Protein AF-A0AAV6C704-F1 (afdb_monomer)

Secondary structure (DSSP, 8-state):
-HHHHHHHHHHHHHHHHHHHHHHHHTTSTTPPPPPPSS----GGG-PPP-TTHHHHHHHHHHHHHHHHHHHHHHHHHTT-

Solvent-accessible surface area (backbone atoms only — not comparable to full-atom values): 4914 Å² total; per-residue (Å²): 117,64,69,60,53,52,52,49,51,54,48,50,51,53,50,51,54,49,52,50,51,50,61,72,36,45,50,39,97,88,40,70,54,71,77,73,97,63,90,70,81,57,78,86,73,67,72,77,80,72,88,54,55,68,58,52,54,53,49,52,52,51,55,48,54,50,51,52,51,52,50,52,53,51,56,64,64,70,74,113

Sequence (80 aa):
VQDLQDMHNDFRQKVDDGLQKLSQNAGQNGMPAAPPAGQQPNAAGQATPDTNAAAQVQSQQQDANQAESDVNQAASSGNQ

Mean predicted aligned error: 16.32 Å

Foldseek 3Di:
DVVVVVVVVVVVVVVVVVVVVCQVCQVHPPHDHDDPPDDDPDPVVDDDDDPCVVVVVVVVVVVVVVVVVVVVVVVVVVPD

Radius of gyration: 34.57 Å; Cα contacts (8 Å, |Δi|>4): 9; chains: 1; bounding b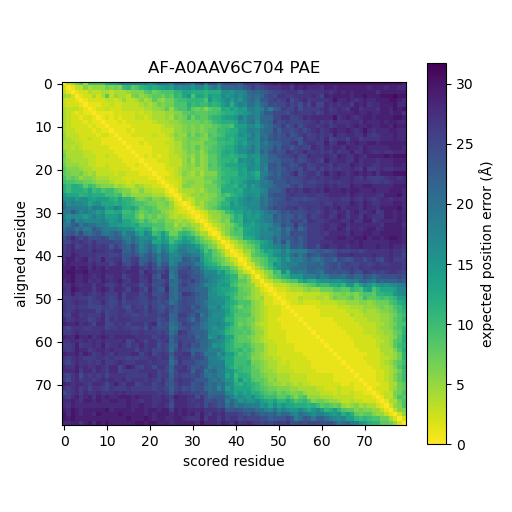ox: 58×23×95 Å

pLDDT: mean 81.53, std 12.79, range [46.0, 97.0]

Structure (mmCIF, N/CA/C/O backbone):
data_AF-A0AAV6C704-F1
#
_entry.id   AF-A0AAV6C704-F1
#
loop_
_atom_site.group_PDB
_atom_site.id
_atom_site.type_symbol
_atom_site.label_atom_id
_atom_site.label_alt_id
_atom_site.label_comp_id
_atom_site.label_asym_id
_atom_site.label_entity_id
_atom_site.label_seq_id
_atom_site.pdbx_PDB_ins_code
_atom_site.Cartn_x
_atom_site.Cartn_y
_atom_site.Cartn_z
_atom_site.occupancy
_atom_site.B_iso_or_equiv
_atom_site.auth_seq_id
_atom_site.auth_comp_id
_atom_site.auth_asym_id
_atom_site.auth_atom_id
_atom_site.pdbx_PDB_model_num
ATOM 1 N N . VAL A 1 1 ? -7.536 -10.236 -47.939 1.00 65.56 1 VAL A N 1
ATOM 2 C CA . VAL A 1 1 ? -7.160 -10.701 -46.577 1.00 65.56 1 VAL A CA 1
ATOM 3 C C . VAL A 1 1 ? -5.647 -10.790 -46.356 1.00 65.56 1 VAL A C 1
ATOM 5 O O . VAL A 1 1 ? -5.249 -10.886 -45.204 1.00 65.56 1 VAL A O 1
ATOM 8 N N . GLN A 1 2 ? -4.811 -10.739 -47.406 1.00 77.12 2 GLN A N 1
ATOM 9 C CA . GLN A 1 2 ? -3.345 -10.691 -47.284 1.00 77.12 2 GLN A CA 1
ATOM 10 C C . GLN A 1 2 ? -2.866 -9.350 -46.701 1.00 77.12 2 GLN A C 1
ATOM 12 O O . GLN A 1 2 ? -2.224 -9.344 -45.661 1.00 77.12 2 GLN A O 1
ATOM 17 N N . ASP A 1 3 ? -3.348 -8.226 -47.238 1.00 81.38 3 ASP A N 1
ATOM 18 C CA . ASP A 1 3 ? -2.970 -6.877 -46.776 1.00 81.38 3 ASP A CA 1
ATOM 19 C C . ASP A 1 3 ? -3.261 -6.619 -45.286 1.00 81.38 3 ASP A C 1
ATOM 21 O O . ASP A 1 3 ? -2.543 -5.886 -44.615 1.00 81.38 3 ASP A O 1
ATOM 25 N N . LEU A 1 4 ? -4.311 -7.240 -44.734 1.00 86.25 4 LEU A N 1
ATOM 26 C CA . LEU A 1 4 ? -4.635 -7.140 -43.305 1.00 86.25 4 LEU A CA 1
ATOM 27 C C . LEU A 1 4 ? -3.637 -7.906 -42.431 1.00 86.25 4 LEU A C 1
ATOM 29 O O . LEU A 1 4 ? -3.323 -7.463 -41.329 1.00 86.25 4 LEU A O 1
ATOM 33 N N . GLN A 1 5 ? -3.157 -9.055 -42.911 1.00 88.38 5 GLN A N 1
ATOM 34 C CA . GLN A 1 5 ? -2.133 -9.831 -42.215 1.00 88.38 5 GLN A CA 1
ATOM 35 C C . GLN A 1 5 ? -0.798 -9.093 -42.257 1.00 88.38 5 GLN A C 1
ATOM 37 O O . GLN A 1 5 ? -0.130 -9.001 -41.230 1.00 88.38 5 GLN A O 1
ATOM 42 N N . ASP A 1 6 ? -0.470 -8.489 -43.397 1.00 87.56 6 ASP A N 1
ATOM 43 C CA . ASP A 1 6 ? 0.747 -7.697 -43.559 1.00 87.56 6 ASP A CA 1
ATOM 44 C C . ASP A 1 6 ? 0.711 -6.449 -42.658 1.00 87.56 6 ASP A C 1
ATOM 46 O O . ASP A 1 6 ? 1.637 -6.230 -41.881 1.00 87.56 6 ASP A O 1
ATOM 50 N N . MET A 1 7 ? -0.405 -5.706 -42.623 1.00 90.81 7 MET A N 1
ATOM 51 C CA . MET A 1 7 ? -0.571 -4.568 -41.701 1.00 90.81 7 MET A CA 1
ATOM 52 C C . MET A 1 7 ? -0.500 -4.970 -40.225 1.00 90.81 7 MET A C 1
ATOM 54 O O . MET A 1 7 ? 0.024 -4.222 -39.401 1.00 90.81 7 MET A O 1
ATOM 58 N N . HIS A 1 8 ? -1.037 -6.135 -39.869 1.00 89.00 8 HIS A N 1
ATOM 59 C CA . HIS A 1 8 ? -0.989 -6.632 -38.498 1.00 89.00 8 HIS A CA 1
ATOM 60 C C . HIS A 1 8 ? 0.430 -7.050 -38.088 1.00 89.00 8 HIS A C 1
ATOM 62 O O . HIS A 1 8 ? 0.847 -6.789 -36.957 1.00 89.00 8 HIS A O 1
ATOM 68 N N . ASN A 1 9 ? 1.184 -7.658 -39.004 1.00 89.75 9 ASN A N 1
ATOM 69 C CA . ASN A 1 9 ? 2.582 -8.010 -38.777 1.00 89.75 9 ASN A CA 1
ATOM 70 C C . ASN A 1 9 ? 3.447 -6.750 -38.634 1.00 89.75 9 ASN A C 1
ATOM 72 O O . ASN A 1 9 ? 4.183 -6.633 -37.655 1.00 89.75 9 ASN A O 1
ATOM 76 N N . ASP A 1 10 ? 3.266 -5.766 -39.516 1.00 91.88 10 ASP A N 1
ATOM 77 C CA . ASP A 1 10 ? 3.931 -4.460 -39.432 1.00 91.88 10 ASP A CA 1
ATOM 78 C C . ASP A 1 10 ? 3.596 -3.716 -38.136 1.00 91.88 10 ASP A C 1
ATOM 80 O O . ASP A 1 10 ? 4.455 -3.070 -37.532 1.00 91.88 10 ASP A O 1
ATOM 84 N N . PHE A 1 11 ? 2.337 -3.785 -37.700 1.00 90.38 11 PHE A N 1
ATOM 85 C CA . PHE A 1 11 ? 1.900 -3.183 -36.447 1.00 90.38 11 PHE A CA 1
ATOM 86 C C . PHE A 1 11 ? 2.583 -3.839 -35.246 1.00 90.38 11 PHE A C 1
ATOM 88 O O . PHE A 1 11 ? 3.148 -3.128 -34.415 1.00 90.38 11 PHE A O 1
ATOM 95 N N . ARG A 1 12 ? 2.586 -5.178 -35.171 1.00 91.75 12 ARG A N 1
ATOM 96 C CA . ARG A 1 12 ? 3.281 -5.909 -34.100 1.00 91.75 12 ARG A CA 1
ATOM 97 C C . ARG A 1 12 ? 4.763 -5.570 -34.060 1.00 91.75 12 ARG A C 1
ATOM 99 O O . ARG A 1 12 ? 5.261 -5.219 -32.998 1.00 91.75 12 ARG A O 1
ATOM 106 N N . GLN A 1 13 ? 5.432 -5.584 -35.211 1.00 91.75 13 GLN A N 1
ATOM 107 C CA . GLN A 1 13 ? 6.857 -5.277 -35.285 1.00 91.75 13 GLN A CA 1
ATOM 108 C C . GLN A 1 13 ? 7.163 -3.860 -34.777 1.00 91.75 13 GLN A C 1
ATOM 110 O O . GLN A 1 13 ? 8.071 -3.672 -33.973 1.00 91.75 13 GLN A O 1
ATOM 115 N N . LYS A 1 14 ? 6.369 -2.856 -35.174 1.00 92.12 14 LYS A N 1
ATOM 116 C CA . LYS A 1 14 ? 6.547 -1.472 -34.698 1.00 92.12 14 LYS A CA 1
ATOM 117 C C . LYS A 1 14 ? 6.317 -1.327 -33.194 1.00 92.12 14 LYS A C 1
ATOM 119 O O . LYS A 1 14 ? 7.002 -0.531 -32.552 1.00 92.12 14 LYS A O 1
ATOM 124 N N . VAL A 1 15 ? 5.352 -2.061 -32.640 1.00 92.44 15 VAL A N 1
ATOM 125 C CA . VAL A 1 15 ? 5.081 -2.071 -31.196 1.00 92.44 15 VAL A CA 1
ATOM 126 C C . VAL A 1 15 ? 6.246 -2.705 -30.440 1.00 92.44 15 VAL A C 1
ATOM 128 O O . VAL A 1 15 ? 6.730 -2.105 -29.481 1.00 92.44 15 VAL A O 1
ATOM 131 N N . ASP A 1 16 ? 6.738 -3.854 -30.899 1.00 90.94 16 ASP A N 1
ATOM 132 C CA . ASP A 1 16 ? 7.861 -4.555 -30.273 1.00 90.94 16 ASP A CA 1
ATOM 133 C C . ASP A 1 16 ? 9.141 -3.709 -30.312 1.00 90.94 16 ASP A C 1
ATOM 135 O O . ASP A 1 16 ? 9.782 -3.513 -29.277 1.00 90.94 16 ASP A O 1
ATOM 139 N N . ASP A 1 17 ? 9.463 -3.106 -31.460 1.00 91.75 17 ASP A N 1
ATOM 140 C CA . ASP A 1 17 ? 10.608 -2.199 -31.608 1.00 91.75 17 ASP A CA 1
ATOM 141 C C . ASP A 1 17 ? 10.491 -0.976 -30.681 1.00 91.75 17 ASP A C 1
ATOM 143 O O . ASP A 1 17 ? 11.475 -0.519 -30.090 1.00 91.75 17 ASP A O 1
ATOM 147 N N . GLY A 1 18 ? 9.281 -0.426 -30.543 1.00 86.06 18 GLY A N 1
ATOM 148 C CA . GLY A 1 18 ? 8.994 0.696 -29.651 1.00 86.06 18 GLY A CA 1
ATOM 149 C C . GLY A 1 18 ? 9.185 0.333 -28.179 1.00 86.06 18 GLY A C 1
ATOM 150 O O . GLY A 1 18 ? 9.838 1.072 -27.440 1.00 86.06 18 GLY A O 1
ATOM 151 N N . LEU A 1 19 ? 8.674 -0.827 -27.761 1.00 86.88 19 LEU A N 1
ATOM 152 C CA . LEU A 1 19 ? 8.820 -1.344 -26.399 1.00 86.88 19 LEU A CA 1
ATOM 153 C C . LEU A 1 19 ? 10.276 -1.682 -26.071 1.00 86.88 19 LEU A C 1
ATOM 155 O O . LEU A 1 19 ? 10.750 -1.360 -24.980 1.00 86.88 19 LEU A O 1
ATOM 159 N N . GLN A 1 20 ? 11.019 -2.257 -27.017 1.00 85.69 20 GLN A N 1
ATOM 160 C CA . GLN A 1 20 ? 12.451 -2.501 -26.858 1.00 85.69 20 GLN A CA 1
ATOM 161 C C . GLN A 1 20 ? 13.226 -1.197 -26.671 1.00 85.69 20 GLN A C 1
ATOM 163 O O . GLN A 1 20 ? 14.044 -1.101 -25.756 1.00 85.69 20 GLN A O 1
ATOM 168 N N . LYS A 1 21 ? 12.951 -0.171 -27.485 1.00 85.38 21 LYS A N 1
ATOM 169 C CA . LYS A 1 21 ? 13.584 1.149 -27.335 1.00 85.38 21 LYS A CA 1
ATOM 170 C C . LYS A 1 21 ? 13.235 1.799 -26.002 1.00 85.38 21 LYS A C 1
ATOM 172 O O . LYS A 1 21 ? 14.126 2.361 -25.371 1.00 85.38 21 LYS A O 1
ATOM 177 N N . LEU A 1 22 ? 11.982 1.703 -25.558 1.00 83.38 22 LEU A N 1
ATOM 178 C CA . LEU A 1 22 ? 11.562 2.192 -24.245 1.00 83.38 22 LEU A CA 1
ATOM 179 C C . LEU A 1 22 ? 12.345 1.488 -23.129 1.00 83.38 22 LEU A C 1
ATOM 181 O O . LEU A 1 22 ? 12.892 2.150 -22.255 1.00 83.38 22 LEU A O 1
ATOM 185 N N . SER A 1 23 ? 12.454 0.158 -23.190 1.00 79.69 23 SER A N 1
ATOM 186 C CA . SER A 1 23 ? 13.193 -0.629 -22.199 1.00 79.69 23 SER A CA 1
ATOM 187 C C . SER A 1 23 ? 14.687 -0.310 -22.190 1.00 79.69 23 SER A C 1
ATOM 189 O O . SER A 1 23 ? 15.277 -0.231 -21.119 1.00 79.69 23 SER A O 1
ATOM 191 N N . GLN A 1 24 ? 15.309 -0.143 -23.359 1.00 81.69 24 GLN A N 1
ATOM 192 C CA . GLN A 1 24 ? 16.740 0.161 -23.471 1.00 81.69 24 GLN A CA 1
ATOM 193 C C . GLN A 1 24 ? 17.073 1.569 -22.970 1.00 81.69 24 GLN A C 1
ATOM 195 O O . GLN A 1 24 ? 18.148 1.786 -22.418 1.00 81.69 24 GLN A O 1
ATOM 200 N N . ASN A 1 25 ? 16.151 2.519 -23.152 1.00 81.31 25 ASN A N 1
ATOM 201 C CA . ASN A 1 25 ? 16.330 3.904 -22.725 1.00 81.31 25 ASN A CA 1
ATOM 202 C C . ASN A 1 25 ? 15.698 4.210 -21.358 1.00 81.31 25 ASN A C 1
ATOM 204 O O . ASN A 1 25 ? 15.772 5.350 -20.903 1.00 81.31 25 ASN A O 1
ATOM 208 N N . ALA A 1 26 ? 15.091 3.229 -20.685 1.00 75.50 26 ALA A N 1
ATOM 209 C CA . ALA A 1 26 ? 14.562 3.414 -19.341 1.00 75.50 26 ALA A CA 1
ATOM 210 C C . ALA A 1 26 ? 15.701 3.835 -18.394 1.00 75.50 26 ALA A C 1
ATOM 212 O O . ALA A 1 26 ? 16.701 3.131 -18.259 1.00 75.50 26 ALA A O 1
ATOM 213 N N . GLY A 1 27 ? 15.571 4.998 -17.749 1.00 70.62 27 GLY A N 1
ATOM 214 C CA . GLY A 1 27 ? 16.616 5.552 -16.879 1.00 70.62 27 GLY A CA 1
ATOM 215 C C . GLY A 1 27 ? 17.776 6.250 -17.597 1.00 70.62 27 GLY A C 1
ATOM 216 O O . GLY A 1 27 ? 18.719 6.676 -16.932 1.00 70.62 27 GLY A O 1
ATOM 217 N N . GLN A 1 28 ? 17.729 6.387 -18.926 1.00 77.69 28 GLN A N 1
ATOM 218 C CA . GLN A 1 28 ? 18.721 7.104 -19.736 1.00 77.69 28 GLN A CA 1
ATOM 219 C C . GLN A 1 28 ? 18.054 8.265 -20.496 1.00 77.69 28 GLN A C 1
ATOM 221 O O . GLN A 1 28 ? 16.834 8.317 -20.633 1.00 77.69 28 GLN A O 1
ATOM 226 N N . ASN A 1 29 ? 18.834 9.226 -21.002 1.00 75.00 29 ASN A N 1
ATOM 227 C CA . ASN A 1 29 ? 18.339 10.325 -21.856 1.00 75.00 29 ASN A CA 1
ATOM 228 C C . ASN A 1 29 ? 17.184 11.166 -21.259 1.00 75.00 29 ASN A C 1
ATOM 230 O O . ASN A 1 29 ? 16.338 11.672 -21.991 1.00 75.00 29 ASN A O 1
ATOM 234 N N . GLY A 1 30 ? 17.131 11.317 -19.931 1.00 72.12 30 GLY A N 1
ATOM 235 C CA . GLY A 1 30 ? 16.070 12.068 -19.248 1.00 72.12 30 GLY A CA 1
ATOM 236 C C . GLY A 1 30 ? 14.762 11.294 -19.041 1.00 72.12 30 GLY A C 1
ATOM 237 O O . GLY A 1 30 ? 13.824 11.850 -18.473 1.00 72.12 30 GLY A O 1
ATOM 238 N N . MET A 1 31 ? 14.687 10.020 -19.447 1.00 72.50 31 MET A N 1
ATOM 239 C CA . MET A 1 31 ? 13.585 9.135 -19.067 1.00 72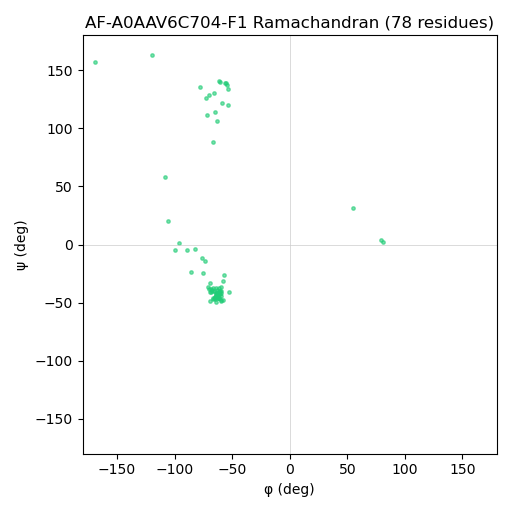.50 31 MET A CA 1
ATOM 240 C C . MET A 1 31 ? 13.783 8.622 -17.635 1.00 72.50 31 MET A C 1
ATOM 242 O O . MET A 1 31 ? 14.891 8.208 -17.283 1.00 72.50 31 MET A O 1
ATOM 246 N N . PRO A 1 32 ? 12.729 8.612 -16.799 1.00 71.38 32 PRO A N 1
ATOM 247 C CA . PRO A 1 32 ? 12.817 8.042 -15.464 1.00 71.38 32 PRO A CA 1
ATOM 248 C C . PRO A 1 32 ? 13.151 6.551 -15.555 1.00 71.38 32 PRO A C 1
ATOM 250 O O . PRO A 1 32 ? 12.654 5.838 -16.430 1.00 71.38 32 PRO A O 1
ATOM 253 N N . ALA A 1 33 ? 14.009 6.075 -14.653 1.00 77.00 33 ALA A N 1
ATOM 254 C CA . ALA A 1 33 ? 14.218 4.645 -14.492 1.00 77.00 33 ALA A CA 1
ATOM 255 C C . ALA A 1 33 ? 12.885 4.000 -14.101 1.00 77.00 33 ALA A C 1
ATOM 257 O O . ALA A 1 33 ? 12.128 4.566 -13.306 1.00 77.00 33 ALA A O 1
ATOM 258 N N . ALA A 1 34 ? 12.596 2.825 -14.662 1.00 68.50 34 ALA A N 1
ATOM 259 C CA . ALA A 1 34 ? 11.458 2.050 -14.198 1.00 68.50 34 ALA A CA 1
ATOM 260 C C . ALA A 1 34 ? 11.614 1.813 -12.684 1.00 68.50 34 ALA A C 1
ATOM 262 O O . ALA A 1 34 ? 12.735 1.554 -12.225 1.00 68.50 34 ALA A O 1
ATOM 263 N N . PRO A 1 35 ? 10.530 1.919 -11.898 1.00 66.81 35 PRO A N 1
ATOM 264 C CA . PRO A 1 35 ? 10.598 1.573 -10.490 1.00 66.81 35 PRO A CA 1
ATOM 265 C C . PRO A 1 35 ? 11.126 0.134 -10.362 1.00 66.81 35 PRO A C 1
ATOM 267 O O . PRO A 1 35 ? 10.763 -0.721 -11.177 1.00 66.81 35 PRO A O 1
ATOM 270 N N . PRO A 1 36 ? 12.018 -0.140 -9.395 1.00 70.88 36 PRO A N 1
ATOM 271 C CA . PRO A 1 36 ? 12.618 -1.457 -9.243 1.00 70.88 36 PRO A CA 1
ATOM 272 C C . PRO A 1 36 ? 11.528 -2.527 -9.139 1.00 70.88 36 PRO A C 1
ATOM 274 O O . PRO A 1 36 ? 10.558 -2.363 -8.399 1.00 70.88 36 PRO A O 1
ATOM 277 N N . ALA A 1 37 ? 11.695 -3.623 -9.884 1.00 61.38 37 ALA A N 1
ATOM 278 C CA . ALA A 1 37 ? 10.817 -4.784 -9.819 1.00 61.38 37 ALA A CA 1
ATOM 279 C C . ALA A 1 37 ? 10.967 -5.447 -8.440 1.00 61.38 37 ALA A C 1
ATOM 281 O O . ALA A 1 37 ? 11.825 -6.297 -8.218 1.00 61.38 37 ALA A O 1
ATOM 282 N N . GLY A 1 38 ? 10.171 -4.994 -7.481 1.00 64.94 38 GLY A N 1
ATOM 283 C CA . GLY A 1 38 ? 10.210 -5.440 -6.100 1.00 64.94 38 GLY A CA 1
ATOM 284 C C . GLY A 1 38 ? 9.004 -4.910 -5.342 1.00 64.94 38 GLY A C 1
ATOM 285 O O . GLY A 1 38 ? 8.389 -3.918 -5.732 1.00 64.94 38 GLY A O 1
ATOM 286 N N . GLN A 1 39 ? 8.647 -5.588 -4.255 1.00 61.03 39 GLN A N 1
ATOM 287 C CA . GLN A 1 39 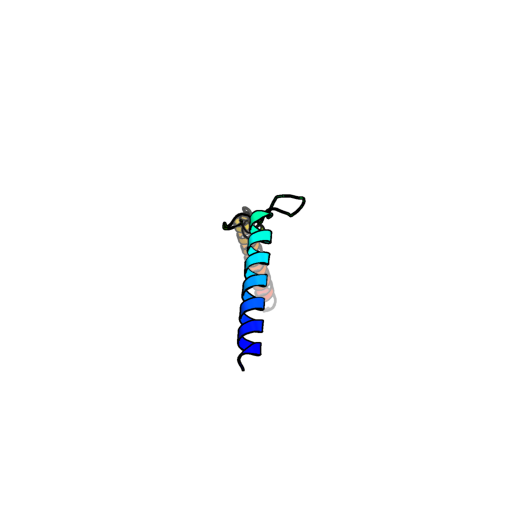? 7.615 -5.100 -3.349 1.00 61.03 39 GLN A CA 1
ATOM 288 C C . GLN A 1 39 ? 8.107 -3.786 -2.740 1.00 61.03 39 GLN A C 1
ATOM 290 O O . GLN A 1 39 ? 9.014 -3.784 -1.908 1.00 61.03 39 GLN A O 1
ATOM 295 N N . GLN A 1 40 ? 7.544 -2.659 -3.176 1.00 65.00 40 GLN A N 1
ATOM 296 C CA . GLN A 1 40 ? 7.750 -1.410 -2.459 1.00 65.00 40 GLN A CA 1
ATOM 297 C C . GLN A 1 40 ? 6.981 -1.504 -1.138 1.00 65.00 40 GLN A C 1
ATOM 299 O O . GLN A 1 40 ? 5.795 -1.849 -1.164 1.00 65.00 40 GLN A O 1
ATOM 304 N N . PRO A 1 41 ? 7.619 -1.223 0.013 1.00 61.44 41 PRO A N 1
ATOM 305 C CA . PRO A 1 41 ? 6.903 -1.131 1.272 1.00 61.44 41 PRO A CA 1
ATOM 306 C C . PRO A 1 41 ? 5.757 -0.138 1.098 1.00 61.44 41 PRO A C 1
ATOM 308 O O . PRO A 1 41 ? 5.981 1.025 0.760 1.00 61.44 41 PRO A O 1
ATOM 311 N N . ASN A 1 42 ? 4.524 -0.599 1.291 1.00 63.16 42 ASN A N 1
ATOM 312 C CA . ASN A 1 42 ? 3.391 0.305 1.335 1.00 63.16 42 ASN A CA 1
ATOM 313 C C . ASN A 1 42 ? 3.580 1.199 2.566 1.00 63.16 42 ASN A C 1
ATOM 315 O O . ASN A 1 42 ? 3.535 0.701 3.691 1.00 63.16 42 ASN A O 1
ATOM 319 N N . ALA A 1 43 ? 3.790 2.500 2.362 1.00 61.19 43 ALA A N 1
ATOM 320 C CA . ALA A 1 43 ? 3.914 3.457 3.459 1.00 61.19 43 ALA A CA 1
ATOM 321 C C . ALA A 1 43 ? 2.675 3.440 4.380 1.00 61.19 43 ALA A C 1
ATOM 323 O O . ALA A 1 43 ? 2.798 3.698 5.573 1.00 61.19 43 ALA A O 1
ATOM 324 N N . ALA A 1 44 ? 1.502 3.051 3.862 1.00 63.00 44 ALA A N 1
ATOM 325 C CA . ALA A 1 44 ? 0.276 2.881 4.643 1.00 63.00 44 ALA A CA 1
ATOM 326 C C . ALA A 1 44 ? 0.235 1.587 5.485 1.00 63.00 44 ALA A C 1
ATOM 328 O O . ALA A 1 44 ? -0.650 1.434 6.319 1.00 63.00 44 ALA A O 1
ATOM 329 N N . GLY A 1 45 ? 1.162 0.646 5.275 1.00 59.00 45 GLY A N 1
ATOM 330 C CA . GLY A 1 45 ? 1.238 -0.619 6.016 1.00 59.00 45 GLY A CA 1
ATOM 331 C C . GLY A 1 45 ? 2.080 -0.557 7.292 1.00 59.00 45 GLY A C 1
ATOM 332 O O . GLY A 1 45 ? 2.145 -1.542 8.020 1.00 59.00 45 GLY A O 1
ATOM 333 N N . GLN A 1 46 ? 2.736 0.573 7.567 1.00 61.41 46 GLN A N 1
ATOM 334 C CA . GLN A 1 46 ? 3.614 0.758 8.725 1.00 61.41 46 GLN A CA 1
ATOM 335 C C . GLN A 1 46 ? 2.966 1.692 9.753 1.00 61.41 46 GLN A C 1
ATOM 337 O O . GLN A 1 46 ? 3.511 2.739 10.090 1.00 61.41 46 GLN A O 1
ATOM 342 N N . ALA A 1 47 ? 1.777 1.343 10.245 1.00 69.00 47 ALA A N 1
ATOM 343 C CA . ALA A 1 47 ? 1.255 2.013 11.430 1.00 69.00 47 ALA A CA 1
ATOM 344 C C . ALA A 1 47 ? 2.046 1.531 12.656 1.00 69.00 47 ALA A C 1
ATOM 346 O O . ALA A 1 47 ? 2.158 0.328 12.898 1.00 69.00 47 ALA A O 1
ATOM 347 N N . THR A 1 48 ? 2.610 2.461 13.425 1.00 76.31 48 THR A N 1
ATOM 348 C CA . THR A 1 48 ? 3.201 2.139 14.728 1.00 76.31 48 THR A CA 1
ATOM 349 C C . THR A 1 48 ? 2.091 1.682 15.678 1.00 76.31 48 THR A C 1
ATOM 351 O O . THR A 1 48 ? 1.085 2.388 15.775 1.00 76.31 48 THR A O 1
ATOM 354 N N . PRO A 1 49 ? 2.239 0.545 16.384 1.00 78.75 49 PRO A N 1
ATOM 355 C CA . PRO A 1 49 ? 1.269 0.124 17.390 1.00 78.75 49 PRO A CA 1
ATOM 356 C C . PRO A 1 49 ? 1.042 1.216 18.440 1.00 78.75 49 PRO A C 1
ATOM 358 O O . PRO A 1 49 ? 2.003 1.831 18.905 1.00 78.75 49 PRO A O 1
ATOM 361 N N . ASP A 1 50 ? -0.214 1.442 18.826 1.00 87.00 50 ASP A N 1
ATOM 362 C CA . ASP A 1 50 ? -0.544 2.368 19.909 1.00 87.00 50 ASP A CA 1
ATOM 363 C C . ASP A 1 50 ? -0.125 1.758 21.254 1.00 87.00 50 ASP A C 1
ATOM 365 O O . ASP A 1 50 ? -0.697 0.772 21.725 1.00 87.00 50 ASP A O 1
ATOM 369 N N . THR A 1 51 ? 0.895 2.345 21.878 1.00 92.44 51 THR A N 1
ATOM 370 C CA . THR A 1 51 ? 1.420 1.901 23.175 1.00 92.44 51 THR A CA 1
ATOM 371 C C . THR A 1 51 ? 0.504 2.261 24.345 1.00 92.44 51 THR A C 1
ATOM 373 O O . THR A 1 51 ? 0.672 1.714 25.434 1.00 92.44 51 THR A O 1
ATOM 376 N N . ASN A 1 52 ? -0.475 3.145 24.136 1.00 93.88 52 ASN A N 1
ATOM 377 C CA . ASN A 1 52 ? -1.399 3.628 25.156 1.00 93.88 52 ASN A CA 1
ATOM 378 C C . ASN A 1 52 ? -2.766 2.923 25.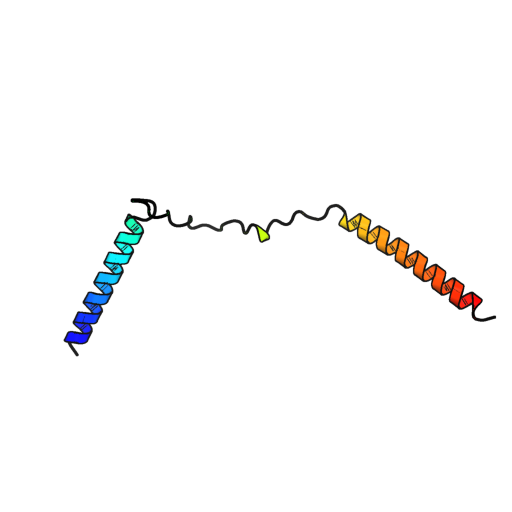123 1.00 93.88 52 ASN A C 1
ATOM 380 O O . ASN A 1 52 ? -3.586 3.139 26.016 1.00 93.88 52 ASN A O 1
ATOM 384 N N . ALA A 1 53 ? -3.009 2.047 24.143 1.00 92.25 53 ALA A N 1
ATOM 385 C CA . ALA A 1 53 ? -4.281 1.341 23.981 1.00 92.25 53 ALA A CA 1
ATOM 386 C C . ALA A 1 53 ? -4.726 0.609 25.263 1.00 92.25 53 ALA A C 1
ATOM 388 O O . ALA A 1 53 ? -5.891 0.670 25.649 1.00 92.25 53 ALA A O 1
ATOM 389 N N . ALA A 1 54 ? -3.793 -0.030 25.977 1.00 93.25 54 ALA A N 1
ATOM 390 C CA . ALA A 1 54 ? -4.094 -0.714 27.236 1.00 93.25 54 ALA A CA 1
ATOM 391 C C . ALA A 1 54 ? -4.569 0.252 28.337 1.00 93.25 54 ALA A C 1
ATOM 393 O O . ALA A 1 54 ? -5.529 -0.040 29.049 1.00 93.25 54 ALA A O 1
ATOM 394 N N . ALA A 1 55 ? -3.932 1.420 28.456 1.00 95.62 55 ALA A N 1
ATOM 395 C CA . ALA A 1 55 ? -4.318 2.427 29.438 1.00 95.62 55 ALA A CA 1
ATOM 396 C C . ALA A 1 55 ? -5.680 3.055 29.102 1.00 95.62 55 ALA A C 1
ATOM 398 O O . ALA A 1 55 ? -6.490 3.271 30.000 1.00 95.62 55 ALA A O 1
ATOM 399 N N . GLN A 1 56 ? -5.964 3.285 27.815 1.00 96.06 56 GLN A N 1
ATOM 400 C CA . GLN A 1 56 ? -7.267 3.776 27.358 1.00 96.06 56 GLN A CA 1
ATOM 401 C C .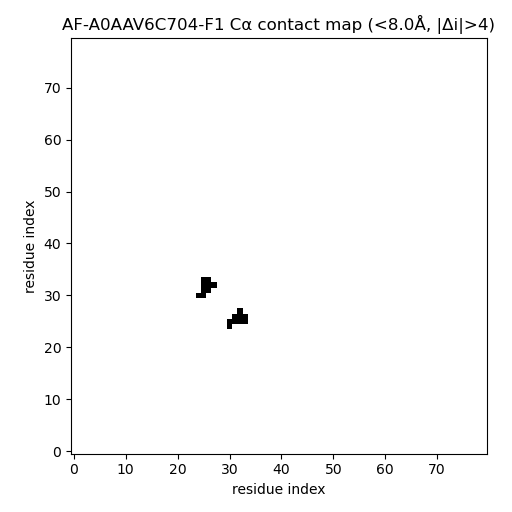 GLN A 1 56 ? -8.394 2.791 27.677 1.00 96.06 56 GLN A C 1
ATOM 403 O O . GLN A 1 56 ? -9.424 3.196 28.211 1.00 96.06 56 GLN A O 1
ATOM 408 N N . VAL A 1 57 ? -8.185 1.496 27.419 1.00 96.81 57 VAL A N 1
ATOM 409 C CA . VAL A 1 57 ? -9.158 0.450 27.772 1.00 96.81 57 VAL A CA 1
ATOM 410 C C . VAL A 1 57 ? -9.392 0.411 29.281 1.00 96.81 57 VAL A C 1
ATOM 412 O O . VAL A 1 57 ? -10.535 0.324 29.727 1.00 96.81 57 VAL A O 1
ATOM 415 N N . GLN A 1 58 ? -8.333 0.526 30.084 1.00 97.00 58 GLN A N 1
ATOM 416 C CA . GLN A 1 58 ? -8.467 0.510 31.537 1.00 97.00 58 GLN A CA 1
ATOM 417 C C . GLN A 1 58 ? -9.196 1.748 32.081 1.00 97.00 58 GLN A C 1
ATOM 419 O O . GLN A 1 58 ? -10.034 1.604 32.970 1.00 97.00 58 GLN A O 1
ATOM 424 N N . SER A 1 59 ? -8.933 2.935 31.525 1.00 96.56 59 SER A N 1
ATOM 425 C CA . SER A 1 59 ? -9.685 4.156 31.850 1.00 96.56 59 SER A CA 1
ATOM 426 C C . SER A 1 59 ? -11.164 3.988 31.513 1.00 96.56 59 SER A C 1
ATOM 428 O O . SER A 1 59 ? -12.019 4.207 32.363 1.00 96.56 59 SER A O 1
ATOM 430 N N . GLN A 1 60 ? -11.465 3.499 30.307 1.00 96.62 60 GLN A N 1
ATOM 431 C CA . GLN A 1 60 ? -12.838 3.293 29.857 1.00 96.62 60 GLN A CA 1
ATOM 432 C C . GLN A 1 60 ? -13.605 2.318 30.758 1.00 96.62 60 GLN A C 1
ATOM 434 O O . GLN A 1 60 ? -14.797 2.512 31.000 1.00 96.62 60 GLN A O 1
ATOM 439 N N . GLN A 1 61 ? -12.933 1.282 31.267 1.00 96.94 61 GLN A N 1
ATOM 440 C CA . GLN A 1 61 ? -13.536 0.342 32.208 1.00 96.94 61 GLN A CA 1
ATOM 441 C C . GLN A 1 61 ? -13.844 0.998 33.559 1.00 96.94 61 GLN A C 1
ATOM 443 O O . GLN A 1 61 ? -14.883 0.713 34.150 1.00 96.94 61 GLN A O 1
ATOM 448 N N . GLN A 1 62 ? -12.962 1.865 34.060 1.00 96.62 62 GLN A N 1
ATOM 449 C CA . GLN A 1 62 ? -13.205 2.593 35.308 1.00 96.62 62 GLN A CA 1
ATOM 450 C C . GLN A 1 62 ? -14.385 3.555 35.172 1.00 96.62 62 GLN A C 1
ATOM 452 O O . GLN A 1 62 ? -15.272 3.541 36.025 1.00 96.62 62 GLN A O 1
ATOM 457 N N 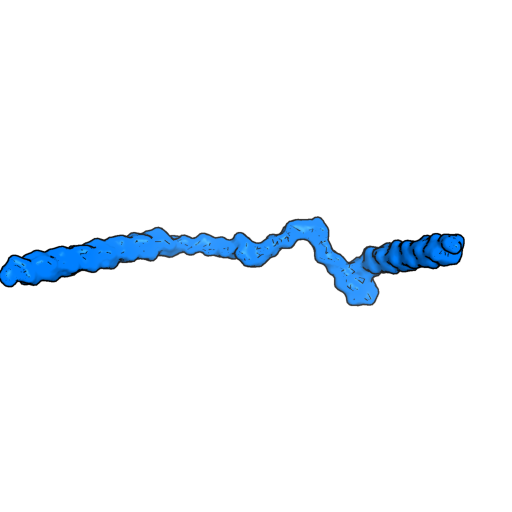. ASP A 1 63 ? -14.434 4.312 34.077 1.00 96.44 63 ASP A N 1
ATOM 458 C CA . ASP A 1 63 ? -15.530 5.241 33.793 1.00 96.44 63 ASP A CA 1
ATOM 459 C C . ASP A 1 63 ? -16.867 4.499 33.663 1.00 96.44 63 ASP A C 1
ATOM 461 O O . ASP A 1 63 ? -17.878 4.932 34.217 1.00 96.44 63 ASP A O 1
ATOM 465 N N . ALA A 1 64 ? -16.870 3.342 32.991 1.00 96.25 64 ALA A N 1
ATOM 466 C CA . ALA A 1 64 ? -18.052 2.490 32.876 1.00 96.25 64 ALA A CA 1
ATOM 467 C C . ALA A 1 64 ? -18.526 1.982 34.246 1.00 96.25 64 ALA A C 1
ATOM 469 O O . ALA A 1 64 ? -19.707 2.095 34.564 1.00 96.25 64 ALA A O 1
ATOM 470 N N . ASN A 1 65 ? -17.610 1.492 35.086 1.00 96.69 65 ASN A N 1
ATOM 471 C CA . ASN A 1 65 ? -17.951 1.014 36.428 1.00 96.69 65 ASN A CA 1
ATOM 472 C C . ASN A 1 65 ? -18.536 2.134 37.303 1.00 96.69 65 ASN A C 1
ATOM 474 O O . ASN A 1 65 ? -19.479 1.899 38.060 1.00 96.69 65 ASN A O 1
ATOM 478 N N . GLN A 1 66 ? -17.989 3.349 37.204 1.00 95.31 66 GLN A N 1
ATOM 479 C CA . GLN A 1 66 ? -18.515 4.499 37.933 1.00 95.31 66 GLN A CA 1
ATOM 480 C C . GLN A 1 66 ? -19.922 4.853 37.449 1.00 95.31 66 GLN A C 1
ATOM 482 O O . GLN A 1 66 ? -20.830 4.993 38.265 1.00 95.31 66 GLN A O 1
ATOM 487 N N . ALA A 1 67 ? -20.124 4.917 36.131 1.00 95.38 67 ALA A N 1
ATOM 488 C CA . ALA A 1 67 ? -21.432 5.191 35.549 1.00 95.38 67 ALA A CA 1
ATOM 489 C C . ALA A 1 67 ? -22.478 4.136 35.954 1.00 95.38 67 ALA A C 1
ATOM 491 O O . ALA A 1 67 ? -23.604 4.488 36.304 1.00 95.38 67 ALA A O 1
ATOM 492 N N . GLU A 1 68 ? -22.112 2.851 35.966 1.00 93.56 68 GLU A N 1
ATOM 493 C CA . GLU A 1 68 ? -22.989 1.776 36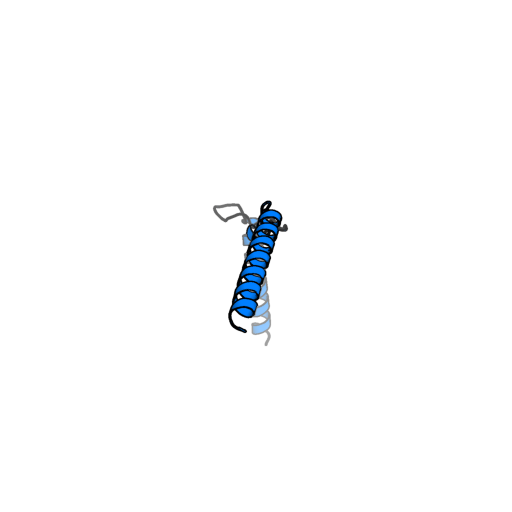.445 1.00 93.56 68 GLU A CA 1
ATOM 494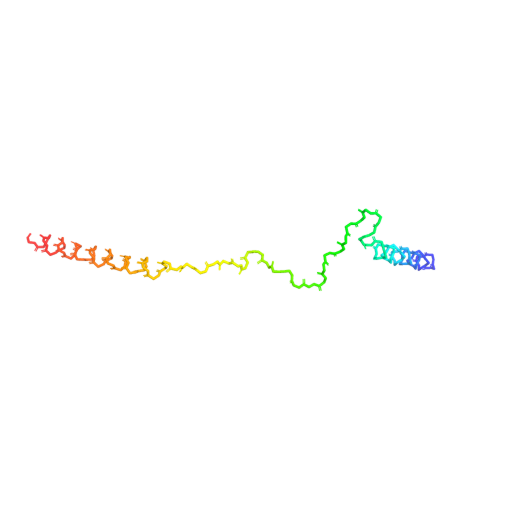 C C . GLU A 1 68 ? -23.342 1.942 37.928 1.00 93.56 68 GLU A C 1
ATOM 496 O O . GLU A 1 68 ? -24.503 1.778 38.310 1.00 93.56 68 GLU A O 1
ATOM 501 N N . SER A 1 69 ? -22.371 2.300 38.771 1.00 92.44 69 SER A N 1
ATOM 502 C CA . SER A 1 69 ? -22.611 2.574 40.191 1.00 92.44 69 SER A CA 1
ATOM 503 C C . SER A 1 69 ? -23.568 3.750 40.391 1.00 92.44 69 SER A C 1
ATOM 505 O O . SER A 1 69 ? -24.519 3.640 41.168 1.00 92.44 69 SER A O 1
ATOM 507 N N . ASP A 1 70 ? -23.355 4.852 39.673 1.00 91.06 70 ASP A N 1
ATOM 508 C CA . ASP A 1 70 ? -24.182 6.057 39.770 1.00 91.06 70 ASP A CA 1
ATOM 509 C C . ASP A 1 70 ? -25.626 5.774 39.333 1.00 91.06 70 ASP A C 1
ATOM 511 O O . ASP A 1 70 ? -26.578 6.164 40.015 1.00 91.06 70 ASP A O 1
ATOM 515 N N . VAL A 1 71 ? -25.810 5.025 38.239 1.00 92.25 71 VAL A N 1
ATOM 516 C CA . VAL A 1 71 ? -27.136 4.593 37.766 1.00 92.25 71 VAL A CA 1
ATOM 517 C C . VAL A 1 71 ? -27.809 3.673 38.779 1.00 92.25 71 VAL A C 1
ATOM 519 O O . VAL A 1 71 ? -28.986 3.864 39.083 1.00 92.25 71 VAL A O 1
ATOM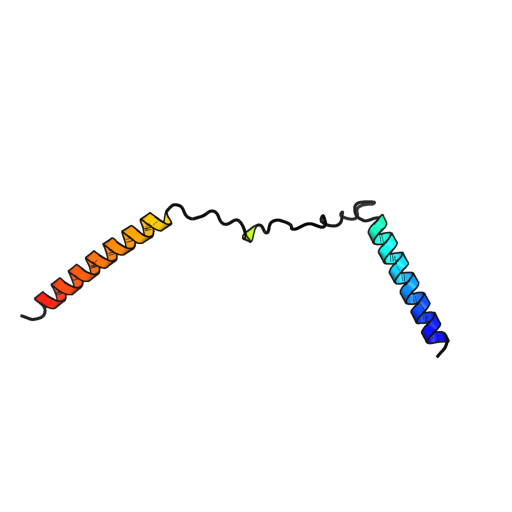 522 N N . ASN A 1 72 ? -27.084 2.708 39.347 1.00 89.12 72 ASN A N 1
ATOM 523 C CA . ASN A 1 72 ? -27.627 1.815 40.371 1.00 89.12 72 ASN A CA 1
ATOM 524 C C . ASN A 1 72 ? -28.040 2.579 41.635 1.00 89.12 72 ASN A C 1
ATOM 526 O O . ASN A 1 72 ? -29.087 2.285 42.218 1.00 89.12 72 ASN A O 1
ATOM 530 N N . GLN A 1 73 ? -27.262 3.582 42.050 1.00 86.81 73 GLN A N 1
ATOM 531 C CA . GLN A 1 73 ? -27.582 4.429 43.198 1.00 86.81 73 GLN A CA 1
ATOM 532 C C . GLN A 1 73 ? -28.795 5.329 42.927 1.00 86.81 73 GLN A C 1
ATOM 534 O O . GLN A 1 73 ? -29.676 5.463 43.781 1.00 86.81 73 GLN A O 1
ATOM 539 N N . ALA A 1 74 ? -28.885 5.900 41.726 1.00 81.88 74 ALA A N 1
ATOM 540 C CA . ALA A 1 74 ? -30.043 6.676 41.294 1.00 81.88 74 ALA A CA 1
ATOM 541 C C . ALA A 1 74 ? -31.312 5.807 41.218 1.00 81.88 74 ALA A C 1
ATOM 543 O O . ALA A 1 74 ? -32.363 6.207 41.716 1.00 81.88 74 ALA A O 1
ATOM 544 N N . ALA A 1 75 ? -31.211 4.591 40.676 1.00 79.12 75 ALA A N 1
ATOM 545 C CA . ALA A 1 75 ? -32.324 3.647 40.571 1.00 79.12 75 ALA A CA 1
ATOM 546 C C . ALA A 1 75 ? -32.812 3.147 41.940 1.00 79.12 75 ALA A C 1
ATOM 548 O O . ALA A 1 75 ? -34.012 2.996 42.153 1.00 79.12 75 ALA A O 1
ATOM 549 N N . SER A 1 76 ? -31.901 2.924 42.891 1.00 72.62 76 SER A N 1
ATOM 550 C CA . SER A 1 76 ? -32.261 2.517 44.257 1.00 72.62 76 SER A CA 1
ATOM 551 C C . SER A 1 76 ? -32.814 3.669 45.105 1.00 72.62 76 SER A C 1
ATOM 553 O O . SER A 1 76 ? -33.605 3.426 46.015 1.00 72.62 76 SER A O 1
ATOM 555 N N . SER A 1 77 ? -32.475 4.918 44.776 1.00 68.50 77 SER A N 1
ATOM 556 C CA . SER A 1 77 ? -33.013 6.118 45.438 1.00 68.50 77 SER A CA 1
ATOM 557 C C . SER A 1 77 ? -34.350 6.592 44.848 1.00 68.50 77 SER A C 1
ATOM 559 O O . SER A 1 77 ? -35.117 7.248 45.542 1.00 68.50 77 SER A O 1
ATOM 561 N N . GLY A 1 78 ? -34.654 6.245 43.592 1.00 61.09 78 GLY A N 1
ATOM 562 C CA . GLY A 1 78 ? -35.925 6.558 42.921 1.00 61.09 78 GLY A CA 1
ATOM 563 C C . GLY A 1 78 ? -37.088 5.602 43.227 1.00 61.09 78 GLY A C 1
ATOM 564 O O . GLY A 1 78 ? -38.193 5.833 42.747 1.00 61.09 78 GLY A O 1
ATOM 565 N N . ASN A 1 79 ? -36.847 4.541 44.004 1.00 54.72 79 ASN A N 1
ATOM 566 C CA . ASN A 1 79 ? -37.828 3.506 44.359 1.00 54.72 79 ASN A CA 1
ATOM 567 C C . ASN A 1 79 ? -38.339 3.609 45.819 1.00 54.72 79 ASN A C 1
ATOM 569 O O . ASN A 1 79 ? -38.831 2.614 46.357 1.00 54.72 79 ASN A O 1
ATOM 573 N N . GLN A 1 80 ? -38.210 4.779 46.462 1.00 46.00 80 GLN A N 1
ATOM 574 C CA . GLN A 1 80 ? -38.801 5.091 47.778 1.00 46.00 80 GLN A CA 1
ATOM 575 C C . GLN A 1 80 ? -40.029 5.993 47.657 1.00 46.00 80 GLN A C 1
ATOM 577 O O . GLN A 1 80 ? -39.995 6.919 46.817 1.00 46.00 80 GLN A O 1
#